Protein AF-A0A7V9L389-F1 (afdb_monomer)

Radius of gyration: 15.76 Å; Cα contacts (8 Å, |Δi|>4): 422; chains: 1; bounding box: 41×27×41 Å

Structure (mmCIF, N/CA/C/O backbone):
data_AF-A0A7V9L389-F1
#
_entry.id   AF-A0A7V9L389-F1
#
loop_
_atom_site.group_PDB
_atom_site.id
_atom_site.type_symbol
_atom_site.label_atom_id
_atom_site.label_alt_id
_atom_site.label_comp_id
_atom_site.label_asym_id
_atom_site.label_entity_id
_atom_site.label_seq_id
_atom_site.pdbx_PDB_ins_code
_atom_site.Cartn_x
_atom_site.Cartn_y
_atom_site.Cartn_z
_atom_site.occupancy
_atom_site.B_iso_or_equiv
_atom_site.auth_seq_id
_atom_site.auth_comp_id
_atom_site.auth_asym_id
_atom_site.auth_atom_id
_atom_site.pdbx_PDB_model_num
ATOM 1 N N . CYS A 1 1 ? 15.622 0.991 -12.195 1.00 52.09 1 CYS A N 1
ATOM 2 C CA . CYS A 1 1 ? 16.779 1.581 -11.486 1.00 52.09 1 CYS A CA 1
ATOM 3 C C . CYS A 1 1 ? 17.950 0.622 -11.416 1.00 52.09 1 CYS A C 1
ATOM 5 O O . CYS A 1 1 ? 17.758 -0.587 -11.339 1.00 52.09 1 CYS A O 1
ATOM 7 N N . ASN A 1 2 ? 19.165 1.164 -11.371 1.00 43.09 2 ASN A N 1
ATOM 8 C CA . ASN A 1 2 ? 20.346 0.405 -11.004 1.00 43.09 2 ASN A CA 1
ATOM 9 C C . ASN A 1 2 ? 20.371 0.419 -9.479 1.00 43.09 2 ASN A C 1
ATOM 11 O O . ASN A 1 2 ? 20.559 1.475 -8.871 1.00 43.09 2 ASN A O 1
ATOM 15 N N . GLY A 1 3 ? 20.163 -0.746 -8.867 1.00 40.19 3 GLY A N 1
ATOM 16 C CA . GLY A 1 3 ? 20.133 -0.891 -7.416 1.00 40.19 3 GLY A CA 1
ATOM 17 C C . GLY A 1 3 ? 21.472 -0.710 -6.717 1.00 40.19 3 GLY A C 1
ATOM 18 O O . GLY A 1 3 ? 21.709 -1.285 -5.674 1.00 40.19 3 GLY A O 1
ATOM 19 N N . LEU A 1 4 ? 22.372 0.074 -7.297 1.00 44.22 4 LEU A N 1
ATOM 20 C CA . LEU A 1 4 ? 23.628 0.497 -6.694 1.00 44.22 4 LEU A CA 1
ATOM 21 C C . LEU A 1 4 ? 23.713 2.016 -6.545 1.00 44.22 4 LEU A C 1
ATOM 23 O O . LEU A 1 4 ? 24.521 2.492 -5.756 1.00 44.22 4 LEU A O 1
ATOM 27 N N . ASN A 1 5 ? 22.937 2.789 -7.311 1.00 48.53 5 ASN A N 1
ATOM 28 C CA . ASN A 1 5 ? 23.109 4.242 -7.374 1.00 48.53 5 ASN A CA 1
ATOM 29 C C . ASN A 1 5 ? 21.809 5.049 -7.280 1.00 48.53 5 ASN A C 1
ATOM 31 O O . ASN A 1 5 ? 21.874 6.266 -7.416 1.00 48.53 5 ASN A O 1
ATOM 35 N N . ASN A 1 6 ? 20.659 4.402 -7.053 1.00 49.44 6 ASN A N 1
ATOM 36 C CA . ASN A 1 6 ? 19.345 5.053 -6.951 1.00 49.44 6 ASN A CA 1
ATOM 37 C C . ASN A 1 6 ? 19.007 5.963 -8.149 1.00 49.44 6 ASN A C 1
ATOM 39 O O . ASN A 1 6 ? 18.180 6.862 -8.042 1.00 49.44 6 ASN A O 1
ATOM 43 N N . ILE A 1 7 ? 19.633 5.7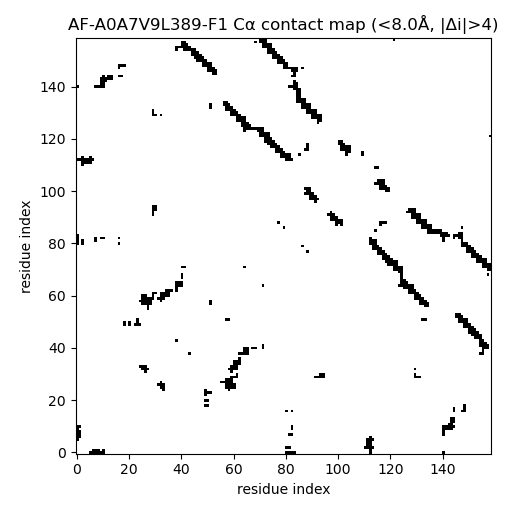29 -9.309 1.00 58.59 7 ILE A N 1
ATOM 44 C CA . ILE A 1 7 ? 19.287 6.405 -10.557 1.00 58.59 7 ILE A CA 1
ATOM 45 C C . ILE A 1 7 ? 18.216 5.569 -11.252 1.00 58.59 7 ILE A C 1
ATOM 47 O O . ILE A 1 7 ? 18.384 4.352 -11.419 1.00 58.59 7 ILE A O 1
ATOM 51 N N . CYS A 1 8 ? 17.158 6.241 -11.715 1.00 58.59 8 CYS A N 1
ATOM 52 C CA . CYS A 1 8 ? 16.187 5.702 -12.663 1.00 58.59 8 CYS A CA 1
ATOM 53 C C . CYS A 1 8 ? 16.886 5.313 -13.967 1.00 58.59 8 CYS A C 1
ATOM 55 O O . CYS A 1 8 ? 17.001 6.075 -14.922 1.00 58.59 8 CYS A O 1
ATOM 57 N N . THR A 1 9 ? 17.450 4.108 -13.968 1.00 58.41 9 THR A N 1
ATOM 58 C CA . THR A 1 9 ? 17.950 3.444 -15.163 1.00 58.41 9 THR A CA 1
ATOM 59 C C . THR A 1 9 ? 16.875 2.508 -15.672 1.00 58.41 9 THR A C 1
ATOM 61 O O . THR A 1 9 ? 16.417 1.631 -14.929 1.00 58.41 9 THR A O 1
ATOM 64 N N . VAL A 1 10 ? 16.552 2.683 -16.948 1.00 61.97 10 VAL A N 1
ATOM 65 C CA . VAL A 1 10 ? 15.721 1.795 -17.753 1.00 61.97 10 VAL A CA 1
ATOM 66 C C . VAL A 1 10 ? 16.267 0.368 -17.634 1.00 61.97 10 VAL A C 1
ATOM 68 O O . VAL A 1 10 ? 17.386 0.116 -18.099 1.00 61.97 10 VAL A O 1
ATOM 71 N N . PRO A 1 11 ? 15.565 -0.560 -16.958 1.00 61.88 11 PRO A N 1
ATOM 72 C CA . PRO A 1 11 ? 16.014 -1.941 -16.907 1.00 61.88 11 PRO A CA 1
ATOM 73 C C . PRO A 1 11 ? 15.965 -2.539 -18.316 1.00 61.88 11 PRO A C 1
ATOM 75 O O . PRO A 1 11 ? 14.958 -2.441 -19.012 1.00 61.88 11 PRO A O 1
ATOM 78 N N . THR A 1 12 ? 17.070 -3.152 -18.745 1.00 64.00 12 THR A N 1
ATOM 79 C CA . THR A 1 12 ? 17.183 -3.833 -20.049 1.00 64.00 12 THR A CA 1
ATOM 80 C C . THR A 1 12 ? 16.783 -5.309 -19.985 1.00 64.00 12 THR A C 1
ATOM 82 O O . THR A 1 12 ? 16.815 -5.996 -21.003 1.00 64.00 12 THR A O 1
ATOM 85 N N . GLN A 1 13 ? 16.457 -5.813 -18.789 1.00 63.75 13 GLN A N 1
ATOM 86 C CA . GLN A 1 13 ? 15.961 -7.164 -18.526 1.00 63.75 13 GLN A CA 1
ATOM 87 C C . GLN A 1 13 ? 14.953 -7.114 -17.370 1.00 63.75 13 GLN A C 1
ATOM 89 O O 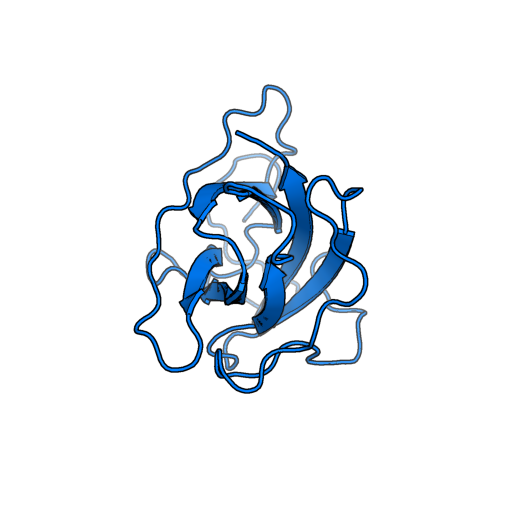. GLN A 1 13 ? 15.177 -6.385 -16.404 1.00 63.75 13 GLN A O 1
ATOM 94 N N . ALA A 1 14 ? 13.889 -7.919 -17.452 1.00 61.31 14 ALA A N 1
ATOM 95 C CA . ALA A 1 14 ? 12.854 -8.005 -16.417 1.00 61.31 14 ALA A CA 1
ATOM 96 C C . ALA A 1 14 ? 13.34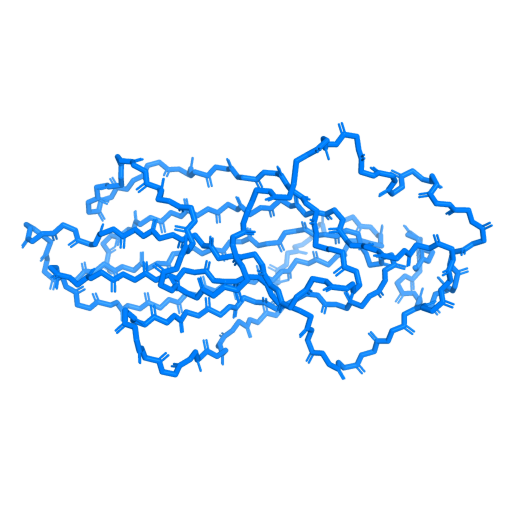3 -8.699 -15.126 1.00 61.31 14 ALA A C 1
ATOM 98 O O . ALA A 1 14 ? 12.937 -8.348 -14.022 1.00 61.31 14 ALA A O 1
ATOM 99 N N . ARG A 1 15 ? 14.316 -9.612 -15.221 1.00 63.22 15 ARG A N 1
ATOM 100 C CA . ARG A 1 15 ? 14.952 -10.241 -14.050 1.00 63.22 15 ARG A CA 1
ATOM 101 C C . ARG A 1 15 ? 15.943 -9.296 -13.364 1.00 63.22 15 ARG A C 1
ATOM 103 O O . ARG A 1 15 ? 16.721 -8.650 -14.064 1.00 63.22 15 ARG A O 1
ATOM 110 N N . PRO A 1 16 ? 16.012 -9.271 -12.016 1.00 62.66 16 PRO A N 1
ATOM 111 C CA . PRO A 1 16 ? 15.335 -10.136 -11.032 1.00 62.66 16 PRO A CA 1
ATOM 112 C C . PRO A 1 16 ? 13.969 -9.611 -10.547 1.00 62.66 16 PRO A C 1
ATOM 114 O O . PRO A 1 16 ? 13.489 -10.029 -9.496 1.00 62.66 16 PRO A O 1
ATOM 117 N N . PHE A 1 17 ? 13.366 -8.670 -11.268 1.00 67.12 17 PHE A N 1
ATOM 118 C CA . PHE A 1 17 ? 12.128 -7.999 -10.877 1.00 67.12 17 PHE A CA 1
ATOM 119 C C . PHE A 1 17 ? 10.869 -8.756 -11.316 1.00 67.12 17 PHE A C 1
ATOM 121 O O . PHE A 1 17 ? 9.777 -8.294 -11.008 1.00 67.12 17 PHE A O 1
ATOM 128 N N . ASP A 1 18 ? 11.010 -9.894 -12.008 1.00 73.19 18 ASP A N 1
ATOM 129 C CA . ASP A 1 18 ? 9.912 -10.762 -12.452 1.00 73.19 18 ASP A CA 1
ATOM 130 C C . ASP A 1 18 ? 8.887 -11.022 -11.331 1.00 73.19 18 ASP A C 1
ATOM 132 O O . ASP A 1 18 ? 9.224 -11.293 -10.171 1.00 73.19 18 ASP A O 1
ATOM 136 N N . CYS A 1 19 ? 7.611 -10.967 -11.706 1.00 75.44 19 CYS A N 1
ATOM 137 C CA . CYS A 1 19 ? 6.510 -11.386 -10.854 1.00 75.44 19 CYS A CA 1
ATOM 138 C C . CYS A 1 19 ? 6.328 -12.895 -10.946 1.00 75.44 19 CYS A C 1
ATOM 140 O O . CYS A 1 19 ? 5.646 -13.402 -11.830 1.00 75.44 19 CYS A O 1
ATOM 142 N N . ASP A 1 20 ? 6.917 -13.611 -9.992 1.00 71.38 20 ASP A N 1
ATOM 143 C CA . ASP A 1 20 ? 6.679 -15.049 -9.811 1.00 71.38 20 ASP A CA 1
ATOM 144 C C . ASP A 1 20 ? 5.328 -15.343 -9.123 1.00 71.38 20 ASP A C 1
ATOM 146 O O . ASP A 1 20 ? 5.000 -16.499 -8.851 1.00 71.38 20 ASP A O 1
ATOM 150 N N . ILE A 1 21 ? 4.548 -14.301 -8.810 1.00 65.88 21 ILE A N 1
ATOM 151 C CA . ILE A 1 21 ? 3.227 -14.395 -8.188 1.00 65.88 21 ILE A CA 1
ATOM 152 C C . ILE A 1 21 ? 2.192 -14.368 -9.323 1.00 65.88 21 ILE A C 1
ATOM 154 O O . ILE A 1 21 ? 2.060 -13.342 -9.986 1.00 65.88 21 ILE A O 1
ATOM 158 N N . PRO A 1 22 ? 1.499 -15.488 -9.602 1.00 53.50 22 PRO A N 1
ATOM 159 C CA . PRO A 1 22 ? 0.661 -15.636 -10.794 1.00 53.50 22 PRO A CA 1
ATOM 160 C C . PRO A 1 22 ? -0.682 -14.896 -10.722 1.00 53.50 22 PRO A C 1
ATOM 162 O O . PRO A 1 22 ? -1.481 -15.042 -11.644 1.00 53.50 22 PRO A O 1
ATOM 165 N N . ASP A 1 23 ? -0.954 -14.158 -9.645 1.00 55.94 23 ASP A N 1
ATOM 166 C CA . ASP A 1 23 ? -2.281 -13.630 -9.343 1.00 55.94 23 ASP A CA 1
ATOM 167 C C . ASP A 1 23 ? -2.242 -12.107 -9.177 1.00 55.94 23 ASP A C 1
ATOM 169 O O . ASP A 1 23 ? -1.421 -11.582 -8.421 1.00 55.94 23 ASP A O 1
ATOM 173 N N . ARG 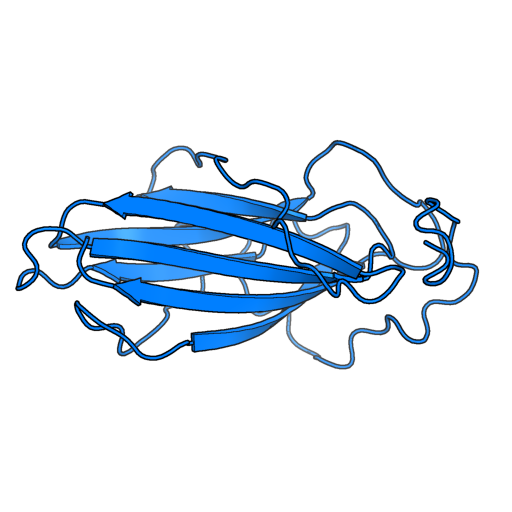A 1 24 ? -3.138 -11.410 -9.887 1.00 63.59 24 ARG A N 1
ATOM 174 C CA . ARG A 1 24 ? -3.459 -9.993 -9.657 1.00 63.59 24 ARG A CA 1
ATOM 175 C C . ARG A 1 24 ? -4.375 -9.947 -8.441 1.00 63.59 24 ARG A C 1
ATOM 177 O O . ARG A 1 24 ? -5.592 -9.874 -8.563 1.00 63.59 24 ARG A O 1
ATOM 184 N N . THR A 1 25 ? -3.801 -10.190 -7.268 1.00 60.31 25 THR A N 1
ATOM 185 C CA . THR A 1 25 ? -4.569 -10.189 -6.021 1.00 60.31 25 THR A CA 1
ATOM 186 C C . THR A 1 25 ? -4.513 -8.809 -5.386 1.00 60.31 25 THR A C 1
ATOM 188 O O . THR A 1 25 ? -3.623 -8.514 -4.590 1.00 60.31 25 THR A O 1
ATOM 191 N N . GLY A 1 26 ? -5.513 -8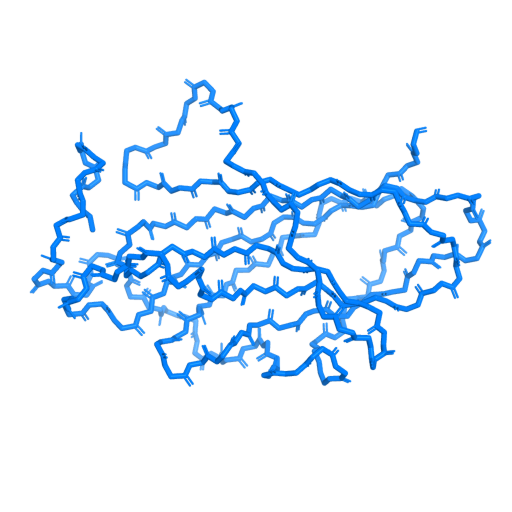.020 -5.759 1.00 60.81 26 GLY A N 1
ATOM 192 C CA . GLY A 1 26 ? -5.764 -6.625 -5.429 1.00 60.81 26 GLY A CA 1
ATOM 193 C C . GLY A 1 26 ? -6.738 -6.136 -6.499 1.00 60.81 26 GLY A C 1
ATOM 194 O O . GLY A 1 26 ? -6.470 -6.283 -7.683 1.00 60.81 26 GLY A O 1
ATOM 195 N N . ASP A 1 27 ? -7.938 -5.721 -6.111 1.00 70.81 27 ASP A N 1
ATOM 196 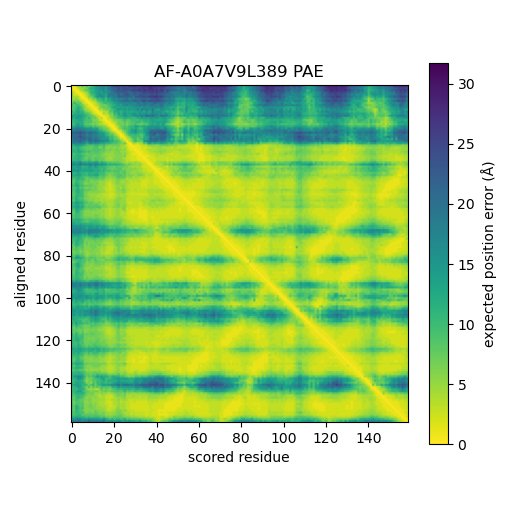C CA . ASP A 1 27 ? -8.939 -5.291 -7.092 1.00 70.81 27 ASP A CA 1
ATOM 197 C C . ASP A 1 27 ? -8.665 -3.836 -7.486 1.00 70.81 27 ASP A C 1
ATOM 199 O O . ASP A 1 27 ? -8.178 -3.075 -6.655 1.00 70.81 27 ASP A O 1
ATOM 203 N N . ASP A 1 28 ? -9.074 -3.431 -8.690 1.00 78.06 28 ASP A N 1
ATOM 204 C CA . ASP A 1 28 ? -8.835 -2.093 -9.263 1.00 78.06 28 ASP A CA 1
ATOM 205 C C . ASP A 1 28 ? -9.537 -0.937 -8.508 1.00 78.06 28 ASP A C 1
ATOM 207 O O . ASP A 1 28 ? -9.292 0.246 -8.770 1.00 78.06 28 ASP A O 1
ATOM 211 N N . GLU A 1 29 ? -10.459 -1.257 -7.591 1.00 85.50 29 GLU A N 1
ATOM 212 C CA . GLU A 1 29 ? -11.297 -0.288 -6.885 1.00 85.50 29 GLU A CA 1
ATOM 213 C C . GLU A 1 29 ? -11.320 -0.521 -5.361 1.00 85.50 29 GLU A C 1
ATOM 215 O O . GLU A 1 29 ? -11.445 -1.664 -4.907 1.00 85.50 29 GLU A O 1
ATOM 220 N N . PRO A 1 30 ? -11.354 0.552 -4.537 1.00 88.06 30 PRO A N 1
ATOM 221 C CA . PRO A 1 30 ? -11.420 0.440 -3.075 1.00 88.06 30 PRO A CA 1
ATOM 222 C C . PRO A 1 30 ? -12.560 -0.451 -2.556 1.00 88.06 30 PRO A C 1
ATOM 224 O O . PRO A 1 30 ? -12.401 -1.154 -1.561 1.00 88.06 30 PRO A O 1
ATOM 227 N N . ALA A 1 31 ? -13.722 -0.413 -3.216 1.00 86.88 31 ALA A N 1
ATOM 228 C CA . ALA A 1 31 ? -14.918 -1.159 -2.814 1.00 86.88 31 ALA A CA 1
ATOM 229 C C . ALA A 1 31 ? -14.871 -2.651 -3.189 1.00 86.88 31 ALA A C 1
ATOM 231 O O . ALA A 1 31 ? -15.652 -3.433 -2.650 1.00 86.88 31 ALA A O 1
ATOM 232 N N . ALA A 1 32 ? -13.971 -3.038 -4.090 1.00 87.06 32 ALA A N 1
ATOM 233 C CA . ALA A 1 32 ? -13.791 -4.417 -4.521 1.00 87.06 32 ALA A CA 1
ATOM 234 C C . ALA A 1 32 ? -12.556 -5.070 -3.864 1.00 87.06 32 ALA A C 1
ATOM 236 O O . ALA A 1 32 ? -12.459 -6.288 -3.817 1.00 87.06 32 ALA A O 1
ATOM 237 N N . GLY A 1 33 ? -11.656 -4.264 -3.283 1.00 87.12 33 GLY A N 1
ATOM 238 C CA . GLY A 1 33 ? -10.387 -4.708 -2.706 1.00 87.12 33 GLY A CA 1
ATOM 239 C C . GLY A 1 33 ? -10.448 -5.970 -1.836 1.00 87.12 33 GLY A C 1
ATOM 240 O O . GLY A 1 33 ? -11.397 -6.214 -1.092 1.00 87.12 33 GLY A O 1
ATOM 241 N N . LEU A 1 34 ? -9.371 -6.755 -1.866 1.00 89.31 34 LEU A N 1
ATOM 242 C CA . LEU A 1 34 ? -9.274 -8.011 -1.131 1.00 89.31 34 LEU A CA 1
ATOM 243 C C . LEU A 1 34 ? -9.430 -7.787 0.382 1.00 89.31 34 LEU A C 1
ATOM 245 O O . LEU A 1 34 ? -8.630 -7.086 1.004 1.00 89.31 34 LEU A O 1
ATOM 249 N N . GLN A 1 35 ? -10.402 -8.460 1.001 1.00 90.81 35 GLN A N 1
ATOM 250 C CA . GLN A 1 35 ? -10.625 -8.379 2.445 1.00 90.81 35 GLN A CA 1
ATOM 251 C C . GLN A 1 35 ? -9.467 -8.986 3.252 1.00 90.81 35 GLN A C 1
ATOM 253 O O . GLN A 1 35 ? -9.212 -10.196 3.242 1.00 90.81 35 GLN A O 1
ATOM 258 N N . LEU A 1 36 ? -8.834 -8.149 4.069 1.00 90.06 36 LEU A N 1
ATOM 259 C CA . LEU A 1 36 ? -7.931 -8.547 5.135 1.00 90.06 36 LEU A CA 1
ATOM 260 C C . LEU A 1 36 ? -8.749 -8.950 6.362 1.00 90.06 36 LEU A C 1
ATOM 262 O O . LEU A 1 36 ? -9.520 -8.177 6.931 1.00 90.06 36 LEU A O 1
ATOM 266 N N . VAL A 1 37 ? -8.575 -10.200 6.779 1.00 85.00 37 VAL A N 1
ATOM 267 C CA . VAL A 1 37 ? -9.255 -10.769 7.947 1.00 85.00 37 VAL A CA 1
ATOM 268 C C . VAL A 1 37 ? -8.349 -10.759 9.179 1.00 85.00 37 VAL A C 1
ATOM 270 O O . VAL A 1 37 ? -7.129 -10.894 9.068 1.00 85.00 37 VAL A O 1
ATOM 273 N N . ASN A 1 38 ? -8.966 -10.707 10.364 1.00 79.12 38 ASN A N 1
ATOM 274 C CA . ASN A 1 38 ? -8.319 -10.823 11.680 1.00 79.12 38 ASN A CA 1
ATOM 275 C C . ASN A 1 38 ? -7.408 -9.650 12.090 1.00 79.12 38 ASN A C 1
ATOM 277 O O . ASN A 1 38 ? -6.404 -9.871 12.770 1.00 79.12 38 ASN A O 1
ATOM 281 N N . LEU A 1 39 ? -7.750 -8.412 11.729 1.00 85.00 39 LEU A N 1
ATOM 282 C CA . LEU A 1 39 ? -7.128 -7.242 12.352 1.00 85.00 39 LEU A CA 1
ATOM 283 C C . LEU A 1 39 ? -7.869 -6.887 13.654 1.00 85.00 39 LEU A C 1
ATOM 285 O O . LEU A 1 39 ? -9.095 -6.822 13.695 1.00 85.00 39 LEU A O 1
ATOM 289 N N . SER A 1 40 ? -7.120 -6.709 14.740 1.00 88.56 40 SER A N 1
ATOM 290 C CA . SER A 1 40 ? -7.608 -6.277 16.057 1.00 88.56 40 SER A CA 1
ATOM 291 C C . SER A 1 40 ? -7.161 -4.841 16.350 1.00 88.56 40 SER A C 1
ATOM 293 O O . SER A 1 40 ? -6.314 -4.317 15.637 1.00 88.56 40 SER A O 1
ATOM 295 N N . CYS A 1 41 ? -7.667 -4.214 17.426 1.00 88.56 41 CYS A N 1
ATOM 296 C CA . CYS A 1 41 ? -7.238 -2.861 17.844 1.00 88.56 41 CYS A CA 1
ATOM 297 C C . CYS A 1 41 ? -5.716 -2.695 17.916 1.00 88.56 41 CYS A C 1
ATOM 299 O O . CYS A 1 41 ? -5.187 -1.624 17.649 1.00 88.56 41 CYS A O 1
ATOM 301 N N . VAL A 1 42 ? -5.036 -3.773 18.305 1.00 90.62 42 VAL A N 1
ATOM 302 C CA . VAL A 1 42 ? -3.601 -3.956 18.127 1.00 90.62 42 VAL A CA 1
ATOM 303 C C . VAL A 1 42 ? -3.433 -5.269 17.385 1.00 90.62 42 VAL A C 1
ATOM 305 O O . VAL A 1 42 ? -3.810 -6.313 17.923 1.00 90.62 42 VAL A O 1
ATOM 308 N N . SER A 1 43 ? -2.938 -5.239 16.154 1.00 89.56 43 SER A N 1
ATOM 309 C CA . SER A 1 43 ? -2.697 -6.431 15.344 1.00 89.56 43 SER A CA 1
ATOM 310 C C . SER A 1 43 ? -1.207 -6.767 15.298 1.00 89.56 43 SER A C 1
ATOM 312 O O . SER A 1 43 ? -0.346 -5.926 15.561 1.00 89.56 43 SER A O 1
ATOM 314 N N . GLY A 1 44 ? -0.888 -8.012 14.941 1.00 89.44 44 GLY A N 1
ATOM 315 C CA . GLY A 1 44 ? 0.434 -8.307 14.391 1.00 89.44 44 GLY A CA 1
ATOM 316 C C . GLY A 1 44 ? 0.593 -7.675 13.006 1.00 89.44 44 GLY A C 1
ATOM 317 O O . GLY A 1 44 ? -0.395 -7.246 12.401 1.00 89.44 44 GLY A O 1
ATOM 318 N N . ILE A 1 45 ? 1.826 -7.655 12.500 1.00 91.19 45 ILE A N 1
ATOM 319 C CA . ILE A 1 45 ? 2.106 -7.227 11.127 1.00 91.19 45 ILE A CA 1
ATOM 320 C C . ILE A 1 45 ? 1.488 -8.239 10.163 1.00 91.19 45 ILE A C 1
ATOM 322 O O . ILE A 1 45 ? 1.775 -9.439 10.222 1.00 91.19 45 ILE A O 1
ATOM 326 N N . ARG A 1 46 ? 0.642 -7.744 9.263 1.00 92.00 46 ARG A N 1
ATOM 327 C CA . ARG A 1 46 ? 0.142 -8.482 8.113 1.00 92.00 46 ARG A CA 1
ATOM 328 C C . ARG A 1 46 ? 1.011 -8.147 6.909 1.00 92.00 46 ARG A C 1
ATOM 330 O O . ARG A 1 46 ? 0.976 -7.025 6.422 1.00 92.00 46 ARG A O 1
ATOM 337 N N . GLU A 1 47 ? 1.764 -9.132 6.440 1.00 92.19 47 GLU A N 1
ATOM 338 C CA . GLU A 1 47 ? 2.592 -9.007 5.240 1.00 92.19 47 GLU A CA 1
ATOM 339 C C . GLU A 1 47 ? 1.817 -9.490 4.005 1.00 92.19 47 GLU A C 1
ATOM 341 O O . GLU A 1 47 ? 1.224 -10.574 4.011 1.00 92.19 47 GLU A O 1
ATOM 346 N N . LEU A 1 48 ? 1.837 -8.688 2.945 1.00 90.06 48 LEU A N 1
ATOM 347 C CA . LEU A 1 48 ? 1.293 -8.991 1.626 1.00 90.06 48 LEU A CA 1
ATOM 348 C C . LEU A 1 48 ? 2.407 -8.804 0.599 1.00 90.06 48 LEU A C 1
ATOM 350 O O . LEU A 1 48 ? 3.110 -7.797 0.616 1.00 90.06 48 LEU A O 1
ATOM 354 N N . ARG A 1 49 ? 2.578 -9.776 -0.295 1.00 90.06 49 ARG A N 1
ATOM 355 C CA . ARG A 1 49 ? 3.560 -9.724 -1.384 1.00 90.06 49 ARG A CA 1
ATOM 356 C C . ARG A 1 49 ? 2.809 -9.901 -2.684 1.00 90.06 49 ARG A C 1
ATOM 358 O O . ARG A 1 49 ? 2.126 -10.908 -2.829 1.00 90.06 49 ARG A O 1
ATOM 365 N N . GLN A 1 50 ? 2.925 -8.932 -3.575 1.00 89.62 50 GLN A N 1
ATOM 366 C CA . GLN A 1 50 ? 2.135 -8.850 -4.801 1.00 89.62 50 GLN A CA 1
ATOM 367 C C . GLN A 1 50 ? 2.911 -8.062 -5.860 1.00 89.62 50 GLN A C 1
ATOM 369 O O . GLN A 1 50 ? 4.089 -7.725 -5.671 1.00 89.62 50 GLN A O 1
ATOM 374 N N . CYS A 1 51 ? 2.247 -7.796 -6.978 1.00 87.75 51 CYS A N 1
ATOM 375 C CA . CYS A 1 51 ? 2.788 -7.071 -8.105 1.00 87.75 51 CYS A CA 1
ATOM 376 C C . CYS A 1 51 ? 1.772 -6.091 -8.662 1.00 87.75 51 CYS A C 1
ATOM 378 O O . CYS A 1 51 ? 0.712 -6.516 -9.101 1.00 87.75 51 CYS A O 1
ATOM 380 N N . LEU A 1 52 ? 2.168 -4.824 -8.739 1.00 88.19 52 LEU A N 1
ATOM 381 C CA . LEU A 1 52 ? 1.381 -3.788 -9.386 1.00 88.19 52 LEU A CA 1
ATOM 382 C C . LEU A 1 52 ? 1.866 -3.619 -10.828 1.00 88.19 52 LEU A C 1
ATOM 384 O O . LEU A 1 52 ? 2.991 -3.156 -11.054 1.00 88.19 52 LEU A O 1
ATOM 388 N N . PHE A 1 53 ? 1.048 -4.034 -11.793 1.00 86.19 53 PHE A N 1
ATOM 389 C CA . PHE A 1 53 ? 1.364 -3.959 -13.223 1.00 86.19 53 PHE A CA 1
ATOM 390 C C . PHE A 1 53 ? 1.096 -2.560 -13.798 1.00 86.19 53 PHE A C 1
ATOM 392 O O . PHE A 1 53 ? 0.340 -1.780 -13.238 1.00 86.19 53 PHE A O 1
ATOM 399 N N . GLU A 1 54 ? 1.730 -2.210 -14.916 1.00 85.06 54 GLU A N 1
ATOM 40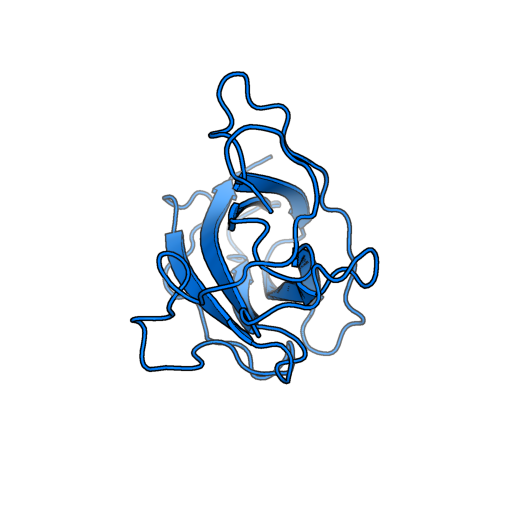0 C CA . GLU A 1 54 ? 1.560 -0.917 -15.601 1.00 85.06 54 GLU A CA 1
ATOM 401 C C . GLU A 1 54 ? 0.107 -0.658 -16.021 1.00 85.06 54 GLU A C 1
ATOM 403 O O . GLU A 1 54 ? -0.360 0.477 -15.971 1.00 85.06 54 GLU A O 1
ATOM 408 N N . ASP A 1 55 ? -0.605 -1.706 -16.438 1.00 86.12 55 ASP A N 1
ATOM 409 C CA . ASP A 1 55 ? -2.015 -1.640 -16.825 1.00 86.12 55 ASP A CA 1
ATOM 410 C C . ASP A 1 55 ? -2.978 -1.733 -15.634 1.00 86.12 55 ASP A C 1
ATOM 412 O O . ASP A 1 55 ? -4.191 -1.676 -15.831 1.00 86.12 55 ASP A O 1
ATOM 416 N N . ASP A 1 56 ? -2.440 -1.875 -14.425 1.00 87.19 56 ASP A N 1
ATOM 417 C CA . ASP A 1 56 ? -3.187 -2.003 -13.184 1.00 87.19 56 ASP A CA 1
ATOM 418 C C . ASP A 1 56 ? -3.291 -0.630 -12.490 1.00 87.19 56 ASP A C 1
ATOM 420 O O . ASP A 1 56 ? -2.263 -0.023 -12.157 1.00 87.19 56 ASP A O 1
ATOM 424 N N . PRO A 1 57 ? -4.508 -0.087 -12.304 1.00 86.38 57 PRO A N 1
ATOM 425 C CA . PRO A 1 57 ? -4.700 1.213 -11.670 1.00 86.38 57 PRO A CA 1
ATOM 426 C C . PRO A 1 57 ? -4.382 1.202 -10.168 1.00 86.38 57 PRO A C 1
ATOM 428 O O . PRO A 1 57 ? -4.165 2.278 -9.599 1.00 86.38 57 PRO A O 1
ATOM 431 N N . GLY A 1 58 ? -4.349 0.035 -9.522 1.00 90.12 58 GLY A N 1
ATOM 432 C CA . GLY A 1 58 ? -3.990 -0.089 -8.121 1.00 90.12 58 GLY A CA 1
ATOM 433 C C . GLY A 1 58 ? -4.477 -1.375 -7.471 1.00 90.12 58 GLY A C 1
ATOM 434 O O . GLY A 1 58 ? -5.587 -1.822 -7.722 1.00 90.12 58 GLY A O 1
ATOM 435 N N . ASP A 1 59 ? -3.698 -1.864 -6.511 1.00 92.12 59 ASP A N 1
ATOM 436 C CA . ASP A 1 59 ? -4.085 -2.988 -5.663 1.00 92.12 59 ASP A CA 1
ATOM 437 C C . ASP A 1 59 ? -4.748 -2.482 -4.380 1.00 92.12 59 ASP A C 1
ATOM 439 O O . ASP A 1 59 ? -4.096 -1.834 -3.550 1.00 92.12 59 ASP A O 1
ATOM 443 N N . TRP A 1 60 ? -6.027 -2.803 -4.180 1.00 91.69 60 TRP A N 1
ATOM 444 C CA . TRP A 1 60 ? -6.775 -2.409 -2.984 1.00 91.69 60 TRP A CA 1
ATOM 445 C C . TRP A 1 60 ? -7.002 -3.567 -2.006 1.00 91.69 60 TRP A C 1
ATOM 447 O O . TRP A 1 60 ? -7.357 -4.683 -2.391 1.00 91.69 60 TRP A O 1
ATOM 457 N N . PHE A 1 61 ? -6.859 -3.273 -0.710 1.00 92.00 61 PHE A N 1
ATOM 458 C CA . PHE A 1 61 ? -7.069 -4.214 0.392 1.00 92.00 61 PHE A CA 1
ATOM 459 C C . PHE A 1 61 ? -8.016 -3.636 1.440 1.00 92.00 61 PHE A C 1
ATOM 461 O O . PHE A 1 61 ? -7.745 -2.586 2.023 1.00 92.00 61 PHE A O 1
ATOM 468 N N . GLN A 1 62 ? -9.105 -4.343 1.715 1.00 92.38 62 GLN A N 1
ATOM 469 C CA . GLN A 1 62 ? -10.143 -3.919 2.650 1.00 92.38 62 GLN A CA 1
ATOM 470 C C . GLN A 1 62 ? -9.869 -4.391 4.074 1.00 92.38 62 GLN A C 1
ATOM 472 O O . GLN A 1 62 ? -9.320 -5.470 4.285 1.00 92.38 62 GLN A O 1
ATOM 477 N N . PHE A 1 63 ? -10.268 -3.611 5.072 1.00 92.06 63 PHE A N 1
ATOM 478 C CA . PHE A 1 63 ? -10.227 -4.017 6.470 1.00 92.06 63 PHE A CA 1
ATOM 479 C C . PHE A 1 63 ? -11.220 -3.236 7.330 1.00 92.06 63 PHE A C 1
ATOM 481 O O . PHE A 1 63 ? -11.536 -2.074 7.077 1.00 92.06 63 PHE A O 1
ATOM 488 N N . ASP A 1 64 ? -11.659 -3.880 8.406 1.00 91.56 64 ASP A N 1
ATOM 489 C CA . ASP A 1 64 ? -12.528 -3.276 9.409 1.00 91.56 64 ASP A CA 1
ATOM 490 C C . ASP A 1 64 ? -11.713 -2.799 10.607 1.00 91.56 64 ASP A C 1
ATOM 492 O O . ASP A 1 64 ? -10.877 -3.536 11.142 1.00 91.56 64 ASP A O 1
ATOM 496 N N . VAL A 1 65 ? -11.992 -1.582 11.075 1.00 90.19 65 VAL A N 1
ATOM 497 C CA . VAL A 1 65 ? -11.488 -1.115 12.368 1.00 90.19 65 VAL A CA 1
ATOM 498 C C . VAL A 1 65 ? -12.461 -1.572 13.457 1.00 90.19 65 VAL A C 1
ATOM 500 O O . VAL A 1 65 ? -13.614 -1.139 13.446 1.00 90.19 65 VAL A O 1
ATOM 503 N N . PRO A 1 66 ? -12.045 -2.409 14.426 1.00 88.56 66 PRO A N 1
ATOM 504 C CA . PRO A 1 66 ? -12.977 -2.965 15.404 1.00 88.56 66 PRO A CA 1
ATOM 505 C C . PRO A 1 66 ? -13.669 -1.897 16.269 1.00 88.56 66 PRO A C 1
ATOM 507 O O . PRO A 1 66 ? -13.030 -0.965 16.757 1.00 88.56 66 PRO A O 1
ATOM 510 N N . ASP A 1 67 ? -14.969 -2.065 16.533 1.00 88.62 67 ASP A N 1
ATOM 511 C CA . ASP A 1 67 ? -15.778 -1.136 17.348 1.00 88.62 67 ASP A CA 1
ATOM 512 C C . ASP A 1 67 ? -15.277 -0.979 18.792 1.00 88.62 67 ASP A C 1
ATOM 514 O O . ASP A 1 67 ? -15.541 0.021 19.459 1.00 88.62 67 ASP A O 1
ATOM 518 N N . ASN A 1 68 ? -14.554 -1.975 19.306 1.00 86.88 68 ASN A N 1
ATOM 519 C CA . ASN A 1 68 ? -14.061 -1.988 20.681 1.00 86.88 68 ASN A CA 1
ATOM 520 C C . ASN A 1 68 ? -12.780 -1.160 20.892 1.00 86.88 68 ASN A C 1
ATOM 522 O O . ASN A 1 68 ? -12.256 -1.143 22.007 1.00 86.88 68 ASN A O 1
ATOM 526 N N . CYS A 1 69 ? -12.274 -0.489 19.855 1.00 84.50 69 CYS A N 1
ATOM 527 C CA . CYS A 1 69 ? -11.168 0.465 19.944 1.00 84.50 69 CYS A CA 1
ATOM 528 C C . CYS A 1 69 ? -11.725 1.889 20.108 1.00 84.50 69 CYS A C 1
ATOM 530 O O . CYS A 1 69 ? -12.808 2.171 19.618 1.00 84.50 69 CYS A O 1
ATOM 532 N N . SER A 1 70 ? -11.020 2.816 20.763 1.00 81.44 70 SER A N 1
ATOM 533 C CA . SER A 1 70 ? -11.428 4.238 20.785 1.00 81.44 70 SER A CA 1
ATOM 534 C C . SER A 1 70 ? -11.033 4.974 19.500 1.00 81.44 70 SER A C 1
ATOM 536 O O . SER A 1 70 ? -11.773 5.815 19.001 1.00 81.44 70 SER A O 1
ATOM 538 N N . ALA A 1 71 ? -9.855 4.642 18.985 1.00 83.56 71 ALA A N 1
ATOM 539 C CA . ALA A 1 71 ? -9.313 4.991 17.683 1.00 83.56 71 ALA A CA 1
ATOM 540 C C . ALA A 1 71 ? -8.206 3.975 17.376 1.00 83.56 71 ALA A C 1
ATOM 542 O O . ALA A 1 71 ? -7.680 3.338 18.296 1.00 83.56 71 ALA A O 1
ATOM 543 N N . VAL A 1 72 ? -7.852 3.831 16.105 1.00 89.44 72 VAL A N 1
ATOM 544 C CA . VAL A 1 72 ? -6.746 2.971 15.680 1.00 89.44 72 VAL A CA 1
ATOM 545 C C . VAL A 1 72 ? -5.801 3.782 14.820 1.00 89.44 72 VAL A C 1
ATOM 547 O O . VAL A 1 72 ? -6.227 4.573 13.984 1.00 89.44 72 VAL A O 1
ATOM 550 N N . GLN A 1 73 ? -4.513 3.599 15.044 1.00 92.12 73 GLN A N 1
ATOM 551 C CA . GLN A 1 73 ? -3.478 4.060 14.152 1.00 92.12 73 GLN A CA 1
ATOM 552 C C . GLN A 1 73 ? -3.181 2.954 13.140 1.00 92.12 73 GLN A C 1
ATOM 554 O O . GLN A 1 73 ? -2.860 1.823 13.498 1.00 92.12 73 GLN A O 1
ATOM 559 N N . ILE A 1 74 ? -3.353 3.285 11.866 1.00 91.94 74 ILE A N 1
ATOM 560 C CA . ILE A 1 74 ? -2.918 2.452 10.754 1.00 91.94 74 ILE A CA 1
ATOM 561 C C . ILE A 1 74 ? -1.440 2.744 10.545 1.00 91.94 74 ILE A C 1
ATOM 563 O O . ILE A 1 74 ? -1.082 3.901 10.338 1.00 91.94 74 ILE A O 1
ATOM 567 N N . GLU A 1 75 ? -0.613 1.709 10.567 1.00 93.19 75 GLU A N 1
ATOM 568 C CA . GLU A 1 75 ? 0.797 1.758 10.202 1.00 93.19 75 GLU A CA 1
ATOM 569 C C . GLU A 1 75 ? 0.998 0.858 8.988 1.00 93.19 75 GLU A C 1
ATOM 571 O O . GLU A 1 75 ? 0.742 -0.346 9.044 1.00 93.19 75 GLU A O 1
ATOM 576 N N . ALA A 1 76 ? 1.435 1.441 7.876 1.00 93.69 76 ALA A N 1
ATOM 577 C CA . ALA A 1 76 ? 1.754 0.694 6.675 1.00 93.69 76 ALA A CA 1
ATOM 578 C C . ALA A 1 76 ? 3.157 1.031 6.178 1.00 93.69 76 ALA A C 1
ATOM 580 O O . ALA A 1 76 ? 3.543 2.196 6.089 1.00 93.69 76 ALA A O 1
ATOM 581 N N . GLN A 1 77 ? 3.908 -0.010 5.839 1.00 94.12 77 GLN A N 1
ATOM 582 C CA . GLN A 1 77 ? 5.211 0.091 5.205 1.00 94.12 77 GLN A CA 1
ATOM 583 C C . GLN A 1 77 ? 5.178 -0.679 3.892 1.00 94.12 77 GLN A C 1
ATOM 585 O O . GLN A 1 77 ? 4.909 -1.878 3.867 1.00 94.12 77 GLN A O 1
ATOM 590 N N . LEU A 1 78 ? 5.475 0.018 2.807 1.00 92.44 78 LEU A N 1
ATOM 591 C CA . LEU A 1 78 ? 5.534 -0.528 1.466 1.00 92.44 78 LEU A CA 1
ATOM 592 C C . LEU A 1 78 ? 6.980 -0.505 0.987 1.00 92.44 78 LEU A C 1
ATOM 594 O O . LEU A 1 78 ? 7.568 0.567 0.889 1.00 92.44 78 LEU A O 1
ATOM 598 N N . THR A 1 79 ? 7.524 -1.659 0.623 1.00 90.25 79 THR A N 1
ATOM 599 C CA . THR A 1 79 ? 8.857 -1.777 0.021 1.00 90.25 79 THR A CA 1
ATOM 600 C C . THR A 1 79 ? 8.739 -2.309 -1.399 1.00 90.25 79 THR A C 1
ATOM 602 O O . THR A 1 79 ? 8.069 -3.317 -1.630 1.00 90.25 79 THR A O 1
ATOM 605 N N . PHE A 1 80 ? 9.416 -1.669 -2.348 1.00 86.56 80 PHE A N 1
ATOM 606 C CA . PHE A 1 80 ? 9.471 -2.109 -3.743 1.00 86.56 80 PHE A CA 1
ATOM 607 C C . PHE A 1 80 ? 10.834 -1.777 -4.365 1.00 86.56 80 PHE A C 1
ATOM 609 O O . PHE A 1 80 ? 11.443 -0.764 -4.016 1.00 86.56 80 PHE A O 1
ATOM 616 N N . PRO A 1 81 ? 11.346 -2.602 -5.295 1.00 78.69 81 PRO A N 1
ATOM 617 C CA . PRO A 1 81 ? 12.451 -2.191 -6.135 1.00 78.69 81 PRO A CA 1
ATOM 618 C C . PRO A 1 81 ? 11.956 -1.086 -7.067 1.00 78.69 81 PRO A C 1
ATOM 620 O O . PRO A 1 81 ? 10.880 -1.199 -7.650 1.00 78.69 81 PRO A O 1
ATOM 623 N N . VAL A 1 82 ? 12.749 -0.040 -7.264 1.00 72.56 82 VAL A N 1
ATOM 624 C CA . VAL A 1 82 ? 12.420 1.031 -8.212 1.00 72.56 82 VAL A CA 1
ATOM 625 C C . VAL A 1 82 ? 12.709 0.531 -9.634 1.00 72.56 82 VAL A C 1
ATOM 627 O O . VAL A 1 82 ? 13.702 0.889 -10.265 1.00 72.56 82 VAL A O 1
ATOM 630 N N . ALA A 1 83 ? 11.915 -0.419 -10.120 1.00 68.69 83 ALA A N 1
ATOM 631 C CA . ALA A 1 83 ? 12.097 -1.046 -11.426 1.00 68.69 83 ALA A CA 1
ATOM 632 C C . ALA A 1 83 ? 11.294 -0.325 -12.517 1.00 68.69 83 ALA A C 1
ATOM 634 O O . ALA A 1 83 ? 11.794 -0.179 -13.633 1.00 68.69 83 ALA A O 1
ATOM 635 N N . PHE A 1 84 ? 10.106 0.166 -12.163 1.00 77.19 84 PHE A N 1
ATOM 636 C CA . PHE A 1 84 ? 9.182 0.872 -13.041 1.00 77.19 84 PHE A CA 1
ATOM 637 C C . PHE A 1 84 ? 8.872 2.265 -12.463 1.00 77.19 84 PHE A C 1
ATOM 639 O O . PHE A 1 84 ? 9.792 3.051 -12.233 1.00 77.19 84 PHE A O 1
ATOM 646 N N . GLU A 1 85 ? 7.602 2.584 -12.250 1.00 82.62 85 GLU A N 1
ATOM 647 C CA . GLU A 1 85 ? 7.111 3.822 -11.658 1.00 82.62 85 GLU A CA 1
ATOM 648 C C . GLU A 1 85 ? 7.040 3.724 -10.126 1.00 82.62 85 GLU A C 1
ATOM 650 O O . GLU A 1 85 ? 6.677 2.669 -9.612 1.00 82.62 85 GLU A O 1
ATOM 655 N N . PRO A 1 86 ? 7.384 4.764 -9.342 1.00 85.19 86 PRO A N 1
ATOM 656 C CA . PRO A 1 86 ? 7.244 4.684 -7.896 1.00 85.19 86 PRO A CA 1
ATOM 657 C C . PRO A 1 86 ? 5.795 4.437 -7.480 1.00 85.19 86 PRO A C 1
ATOM 659 O O . PRO A 1 86 ? 4.876 5.046 -8.025 1.00 85.19 86 PRO A O 1
ATOM 662 N N . VAL A 1 87 ? 5.610 3.599 -6.464 1.00 88.62 87 VAL A N 1
ATOM 663 C CA . VAL A 1 87 ? 4.300 3.291 -5.882 1.00 88.62 87 VAL A CA 1
ATOM 664 C C . VAL A 1 87 ? 4.042 4.209 -4.680 1.00 88.62 87 VAL A C 1
ATOM 666 O O . VAL A 1 87 ? 4.978 4.613 -3.977 1.00 88.62 87 VAL A O 1
ATOM 669 N N . ALA A 1 88 ? 2.779 4.559 -4.462 1.00 91.69 88 ALA A N 1
ATOM 670 C CA . ALA A 1 88 ? 2.291 5.328 -3.325 1.00 91.69 88 ALA A CA 1
ATOM 671 C C . ALA A 1 88 ? 1.224 4.545 -2.549 1.00 91.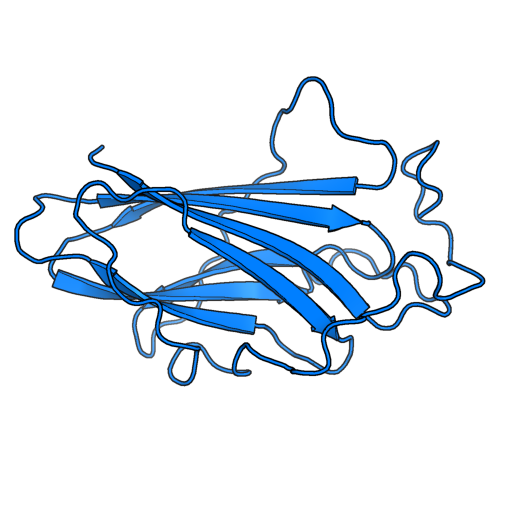69 88 ALA A C 1
ATOM 673 O O . ALA A 1 88 ? 0.507 3.721 -3.122 1.00 91.69 88 ALA A O 1
ATOM 674 N N . ILE A 1 89 ? 1.108 4.827 -1.250 1.00 94.50 89 ILE A N 1
ATOM 675 C CA . ILE A 1 89 ? 0.052 4.274 -0.392 1.00 94.50 89 ILE A CA 1
ATOM 676 C C . ILE A 1 89 ? -1.122 5.257 -0.319 1.00 94.50 89 ILE A C 1
ATOM 678 O O . ILE A 1 89 ? -0.949 6.440 -0.013 1.00 94.50 89 ILE A O 1
ATOM 682 N N . GLN A 1 90 ? -2.331 4.749 -0.537 1.00 93.62 90 GLN A N 1
ATOM 683 C CA . GLN A 1 90 ? -3.581 5.483 -0.378 1.00 93.62 90 GLN A CA 1
ATOM 684 C C . GLN A 1 90 ? -4.477 4.839 0.669 1.00 93.62 90 GLN A C 1
ATOM 686 O O . GLN A 1 90 ? -4.491 3.624 0.833 1.00 93.62 90 GLN A O 1
ATOM 691 N N . LEU A 1 91 ? -5.274 5.661 1.343 1.00 93.94 91 LEU A N 1
ATOM 692 C CA . LEU A 1 91 ? -6.362 5.199 2.193 1.00 93.94 91 LEU A CA 1
ATOM 693 C C . LEU A 1 91 ? -7.680 5.748 1.657 1.00 93.94 91 LEU A C 1
ATOM 695 O O . LEU A 1 91 ? -7.775 6.927 1.314 1.00 93.94 91 LEU A O 1
ATOM 699 N N . SER A 1 92 ? -8.706 4.908 1.623 1.00 92.81 92 SER A N 1
ATOM 700 C CA . SER A 1 92 ? -10.070 5.315 1.315 1.00 92.81 92 SER A CA 1
ATOM 701 C C . SER A 1 92 ? -11.054 4.696 2.300 1.00 92.81 92 SER A C 1
ATOM 703 O O . SER A 1 92 ? -10.829 3.609 2.828 1.00 92.81 92 SER A O 1
ATOM 705 N N . THR A 1 93 ? -12.159 5.389 2.554 1.00 90.75 93 THR A N 1
ATOM 706 C CA . THR A 1 93 ? -13.355 4.769 3.139 1.00 90.75 93 THR A CA 1
ATOM 707 C C . THR A 1 93 ? -14.134 4.050 2.042 1.00 90.75 93 THR A C 1
ATOM 709 O O . THR A 1 93 ? -13.977 4.367 0.862 1.00 90.75 93 THR A O 1
ATOM 712 N N . GLU A 1 94 ? -15.038 3.143 2.404 1.00 75.25 94 GLU A N 1
ATOM 713 C CA . GLU A 1 94 ? -15.971 2.550 1.438 1.00 75.25 94 GLU A CA 1
ATOM 714 C C . GLU A 1 94 ? -16.700 3.649 0.627 1.00 75.25 94 GLU A C 1
ATOM 716 O O . GLU A 1 94 ? -17.384 4.508 1.188 1.00 75.25 94 GLU A O 1
ATOM 721 N N . GLY A 1 95 ? -16.481 3.688 -0.694 1.00 70.81 95 GLY A N 1
ATOM 722 C CA . GLY A 1 95 ? -17.050 4.700 -1.600 1.00 70.81 95 GLY A CA 1
ATOM 723 C C . GLY A 1 95 ? -16.495 6.128 -1.458 1.00 70.81 95 GLY A C 1
ATOM 724 O O . GLY A 1 95 ? -17.012 7.051 -2.091 1.00 70.81 95 GLY A O 1
ATOM 725 N N . GLY A 1 96 ? -15.468 6.332 -0.629 1.00 76.25 96 GLY A N 1
ATOM 726 C CA . GLY A 1 96 ? -14.788 7.614 -0.458 1.00 76.25 96 GLY A CA 1
ATOM 727 C C . GLY A 1 96 ? -13.794 7.916 -1.577 1.00 76.25 96 GLY A C 1
ATOM 728 O O . GLY A 1 96 ? -13.346 7.027 -2.302 1.00 76.25 96 GLY A O 1
ATOM 729 N N . ALA A 1 97 ? -13.422 9.192 -1.697 1.00 82.69 97 ALA A N 1
ATOM 730 C CA . ALA A 1 97 ? -12.264 9.568 -2.496 1.00 82.69 97 ALA A CA 1
ATOM 731 C C . ALA A 1 97 ? -10.987 9.122 -1.762 1.00 82.69 97 ALA A C 1
ATOM 733 O O . ALA A 1 97 ? -10.836 9.459 -0.582 1.00 82.69 97 ALA A O 1
ATOM 734 N N . PRO A 1 98 ? -10.068 8.416 -2.439 1.00 83.62 98 PRO A N 1
ATOM 735 C CA . PRO A 1 98 ? -8.766 8.104 -1.880 1.00 83.62 98 PRO A CA 1
ATOM 736 C C . PRO A 1 98 ? -8.002 9.342 -1.427 1.00 83.62 98 PRO A C 1
ATOM 738 O O . PRO A 1 98 ? -8.056 10.400 -2.061 1.00 83.62 98 PRO A O 1
ATOM 741 N N . VAL A 1 99 ? -7.237 9.184 -0.354 1.00 82.94 99 VAL A N 1
ATOM 742 C CA . VAL A 1 99 ? -6.311 10.196 0.142 1.00 82.94 99 VAL A CA 1
ATOM 743 C C . VAL A 1 99 ? -4.907 9.598 0.197 1.00 82.94 99 VAL A C 1
ATOM 745 O O . VAL A 1 99 ? -4.694 8.550 0.807 1.00 82.94 99 VAL A O 1
ATOM 748 N N . THR A 1 100 ? -3.945 10.287 -0.418 1.00 78.38 100 THR A N 1
ATOM 749 C CA . THR A 1 100 ? -2.512 9.979 -0.310 1.00 78.38 100 THR A CA 1
ATOM 750 C C . THR A 1 100 ? -1.892 10.849 0.783 1.00 78.38 100 THR A C 1
ATOM 752 O O . THR A 1 100 ? -1.925 12.077 0.680 1.00 78.38 100 THR A O 1
ATOM 755 N N . VAL A 1 101 ? -1.315 10.233 1.816 1.00 79.12 101 VAL A N 1
ATOM 756 C CA . VAL A 1 101 ? -0.509 10.924 2.850 1.00 79.12 101 VAL A CA 1
ATOM 757 C C . VAL A 1 101 ? 0.769 10.157 3.194 1.00 79.12 101 VAL A C 1
ATOM 759 O O . VAL A 1 101 ? 1.339 10.349 4.266 1.00 79.12 101 VAL A O 1
ATOM 762 N N . ASP A 1 102 ? 1.208 9.261 2.313 1.00 86.81 102 ASP A N 1
ATOM 763 C CA . ASP A 1 102 ? 2.444 8.529 2.532 1.00 86.81 102 ASP A CA 1
ATOM 764 C C . ASP A 1 102 ? 3.674 9.432 2.402 1.00 86.81 102 ASP A C 1
ATOM 766 O O . ASP A 1 102 ? 3.662 10.505 1.793 1.00 86.81 102 ASP A O 1
ATOM 770 N N . THR A 1 103 ? 4.762 8.993 3.018 1.00 87.44 103 THR A N 1
ATOM 771 C CA . THR A 1 103 ? 6.062 9.650 2.939 1.00 87.44 103 THR A CA 1
ATOM 772 C C . THR A 1 103 ? 7.132 8.619 2.640 1.00 87.44 103 THR A C 1
ATOM 774 O O . THR A 1 103 ? 6.969 7.427 2.895 1.00 87.44 103 THR A O 1
ATOM 777 N N . GLU A 1 104 ? 8.266 9.058 2.107 1.00 84.81 104 GLU A N 1
ATOM 778 C CA . GLU A 1 104 ? 9.454 8.207 2.111 1.00 84.81 104 GLU A CA 1
ATOM 779 C C . GLU A 1 104 ? 9.835 7.872 3.560 1.00 84.81 104 GLU A C 1
ATOM 781 O O . GLU A 1 104 ? 9.801 8.745 4.432 1.00 84.81 104 GLU A O 1
ATOM 786 N N . CYS A 1 105 ? 10.125 6.600 3.836 1.00 85.94 105 CYS A N 1
ATOM 787 C CA . CYS A 1 105 ? 10.572 6.197 5.164 1.00 85.94 105 CYS A CA 1
ATOM 788 C C . CYS A 1 105 ? 12.031 6.613 5.378 1.00 85.94 105 CYS A C 1
ATOM 790 O O . CYS A 1 105 ? 12.892 6.268 4.566 1.00 85.94 105 CYS A O 1
ATOM 792 N N . ASP A 1 106 ? 12.327 7.236 6.517 1.00 75.94 106 ASP A N 1
ATOM 793 C CA . ASP A 1 106 ? 13.703 7.440 6.978 1.00 75.94 106 ASP A CA 1
ATOM 794 C C . ASP A 1 106 ? 14.228 6.130 7.589 1.00 75.94 106 ASP A C 1
ATOM 796 O O . ASP A 1 106 ? 13.962 5.811 8.749 1.00 75.94 106 ASP A O 1
ATOM 800 N N . LEU A 1 107 ? 14.874 5.300 6.766 1.00 71.19 107 LEU A N 1
ATOM 801 C CA . LEU A 1 107 ? 15.456 4.026 7.192 1.00 71.19 107 LEU A CA 1
ATOM 802 C C . LEU A 1 107 ? 16.969 4.067 6.992 1.00 71.19 107 LEU A C 1
ATOM 804 O O . LEU A 1 107 ? 17.444 4.150 5.860 1.00 71.19 107 LEU A O 1
ATOM 808 N N . ASP A 1 108 ? 17.719 3.890 8.083 1.00 56.12 108 ASP A N 1
ATOM 809 C CA . ASP A 1 108 ? 19.191 3.918 8.111 1.00 56.12 108 ASP A CA 1
ATOM 810 C C . ASP A 1 108 ? 19.874 2.877 7.192 1.00 56.12 108 ASP A C 1
ATOM 812 O O . ASP A 1 108 ? 21.087 2.924 7.003 1.00 56.12 108 ASP A O 1
ATOM 816 N N . ASN A 1 109 ? 19.130 1.918 6.623 1.00 58.75 109 ASN A N 1
ATOM 817 C CA . ASN A 1 109 ? 19.667 0.812 5.822 1.00 58.75 109 ASN A CA 1
ATOM 818 C C . ASN A 1 109 ? 18.767 0.431 4.632 1.00 58.75 109 ASN A C 1
ATOM 820 O O . ASN A 1 109 ? 18.464 -0.749 4.447 1.00 58.75 109 ASN A O 1
ATOM 824 N N . GLN A 1 110 ? 18.314 1.395 3.825 1.00 65.19 110 GLN A N 1
ATOM 825 C CA . GLN A 1 110 ? 17.646 1.030 2.570 1.00 65.19 110 GLN A CA 1
ATOM 826 C C . GLN A 1 110 ? 18.627 0.303 1.636 1.00 65.19 110 GLN A C 1
ATOM 828 O O . GLN A 1 110 ? 19.718 0.801 1.344 1.00 65.19 110 GLN A O 1
ATOM 833 N N . GLU A 1 111 ? 18.244 -0.891 1.173 1.00 69.31 111 GLU A N 1
ATOM 834 C CA . GLU A 1 111 ? 18.984 -1.574 0.115 1.00 69.31 111 GLU A CA 1
ATOM 835 C C . GLU A 1 111 ? 18.966 -0.701 -1.140 1.00 69.31 111 GLU A C 1
ATOM 837 O O . GLU A 1 111 ? 17.927 -0.173 -1.540 1.00 69.31 111 GLU A O 1
ATOM 842 N N . ALA A 1 112 ? 20.124 -0.533 -1.775 1.00 67.31 112 ALA A N 1
ATOM 843 C CA . ALA A 1 112 ? 20.209 0.303 -2.958 1.00 67.31 112 ALA A CA 1
ATOM 844 C C . ALA A 1 112 ? 19.264 -0.225 -4.065 1.00 67.31 112 ALA A C 1
ATOM 846 O O . ALA A 1 112 ? 19.148 -1.427 -4.312 1.00 67.31 112 ALA A O 1
ATOM 847 N N . GLY A 1 113 ? 18.540 0.690 -4.717 1.00 71.12 113 GLY A N 1
ATOM 848 C CA . GLY A 1 113 ? 17.498 0.361 -5.698 1.00 71.12 113 GLY A CA 1
ATOM 849 C C . GLY A 1 113 ? 16.150 -0.063 -5.145 1.00 71.12 113 GLY A C 1
ATOM 850 O O . GLY A 1 113 ? 15.265 -0.332 -5.957 1.00 71.12 113 GLY A O 1
ATOM 851 N N . GLN A 1 114 ? 15.975 -0.124 -3.828 1.00 78.75 114 GLN A N 1
ATOM 852 C CA . GLN A 1 114 ? 14.657 -0.210 -3.213 1.00 78.75 114 GLN A CA 1
ATOM 853 C C . GLN A 1 114 ? 14.200 1.174 -2.771 1.00 78.75 114 GLN A C 1
ATOM 855 O O . GLN A 1 114 ? 15.005 2.014 -2.382 1.00 78.75 114 GLN A O 1
ATOM 860 N N . ALA A 1 115 ? 12.895 1.394 -2.844 1.00 84.38 115 ALA A N 1
ATOM 861 C CA . ALA A 1 115 ? 12.227 2.494 -2.181 1.00 84.38 115 ALA A CA 1
ATOM 862 C C . ALA A 1 115 ? 11.318 1.923 -1.098 1.00 84.38 115 ALA A C 1
ATOM 864 O O . ALA A 1 115 ? 10.743 0.839 -1.251 1.00 84.38 115 ALA A O 1
ATOM 865 N N . THR A 1 116 ? 11.187 2.671 -0.004 1.00 90.19 116 THR A N 1
ATOM 866 C CA . THR A 1 116 ? 10.231 2.352 1.054 1.00 90.19 116 THR A CA 1
ATOM 867 C C . THR A 1 116 ? 9.321 3.544 1.329 1.00 90.19 116 THR A C 1
ATOM 869 O O . THR A 1 116 ? 9.800 4.655 1.571 1.00 90.19 116 THR A O 1
ATOM 872 N N . ARG A 1 117 ? 8.007 3.311 1.300 1.00 92.19 117 ARG A N 1
ATOM 873 C CA . ARG A 1 117 ? 6.973 4.276 1.684 1.00 92.19 117 ARG A CA 1
ATOM 874 C C . ARG A 1 117 ? 6.380 3.905 3.029 1.00 92.19 117 ARG A C 1
ATOM 876 O O . ARG A 1 117 ? 6.134 2.732 3.301 1.00 92.19 117 ARG A O 1
ATOM 883 N N . CYS A 1 118 ? 6.147 4.917 3.846 1.00 92.75 118 CYS A N 1
ATOM 884 C CA . CYS A 1 118 ? 5.539 4.808 5.156 1.00 92.75 118 CYS A CA 1
ATOM 885 C C . CYS A 1 118 ? 4.232 5.584 5.143 1.00 92.75 118 CYS A C 1
ATOM 887 O O . CYS A 1 118 ? 4.160 6.698 4.631 1.00 92.75 118 CYS A O 1
ATOM 889 N N . PHE A 1 119 ? 3.208 5.003 5.744 1.00 93.94 119 PHE A N 1
ATOM 890 C CA . PHE A 1 119 ? 1.920 5.634 5.942 1.00 93.94 119 PHE A CA 1
ATOM 891 C C . PHE A 1 119 ? 1.515 5.440 7.395 1.00 93.94 119 PHE A C 1
ATOM 893 O O . PHE A 1 119 ? 1.552 4.323 7.915 1.00 93.94 119 PHE A O 1
ATOM 900 N N . GLN A 1 120 ? 1.123 6.535 8.040 1.00 93.06 120 GLN A N 1
ATOM 901 C CA . GLN A 1 120 ? 0.621 6.508 9.402 1.00 93.06 120 GLN A CA 1
ATOM 902 C C . GLN A 1 120 ? -0.574 7.446 9.524 1.00 93.06 120 GLN A C 1
ATOM 904 O O . GLN A 1 120 ? -0.467 8.640 9.243 1.00 93.06 120 GLN A O 1
ATOM 909 N N . MET A 1 121 ? -1.722 6.917 9.944 1.00 92.25 121 MET A N 1
ATOM 910 C CA . MET A 1 121 ? -2.934 7.717 10.111 1.00 92.25 121 MET A CA 1
ATOM 911 C C . MET A 1 121 ? -3.807 7.168 11.230 1.00 92.25 121 MET A C 1
ATOM 913 O O . MET A 1 121 ? -4.071 5.970 11.294 1.00 92.25 121 MET A O 1
ATOM 917 N N . THR A 1 122 ? -4.294 8.055 12.097 1.00 93.12 122 THR A N 1
ATOM 918 C CA . THR A 1 122 ? -5.304 7.703 13.097 1.00 93.12 122 THR A CA 1
ATOM 919 C C . THR A 1 122 ? -6.692 7.779 12.478 1.00 93.12 122 THR A C 1
ATOM 921 O O . THR A 1 122 ? -7.082 8.822 11.950 1.00 93.12 122 THR A O 1
ATOM 924 N N . VAL A 1 123 ? -7.446 6.690 12.584 1.00 91.00 123 VAL A N 1
ATOM 925 C CA . VAL A 1 123 ? -8.808 6.561 12.067 1.00 91.00 123 VAL A CA 1
ATOM 926 C C . VAL A 1 123 ? -9.814 6.238 13.181 1.00 91.00 123 VAL A C 1
ATOM 928 O O . VAL A 1 123 ? -9.453 5.609 14.186 1.00 91.00 123 VAL A O 1
ATOM 931 N N . PRO A 1 124 ? -11.079 6.676 13.035 1.00 90.81 124 PRO A N 1
ATOM 932 C CA . PRO A 1 124 ? -12.185 6.235 13.877 1.00 90.81 124 PRO A CA 1
ATOM 933 C C . PRO A 1 124 ? -12.358 4.713 13.902 1.00 90.81 124 PRO A C 1
ATOM 935 O O . PRO A 1 124 ? -12.037 4.009 12.944 1.00 90.81 124 PRO A O 1
ATOM 938 N N . ASN A 1 125 ? -12.915 4.216 15.003 1.00 88.69 125 ASN A N 1
ATOM 939 C CA . ASN A 1 125 ? -13.370 2.836 15.116 1.00 88.69 125 ASN A CA 1
ATOM 940 C C . ASN A 1 125 ? -14.635 2.574 14.279 1.00 88.69 125 ASN A C 1
ATOM 942 O O . ASN A 1 125 ? -15.269 3.503 13.773 1.00 88.69 125 ASN A O 1
ATOM 946 N N . GLY A 1 126 ? -14.989 1.297 14.122 1.00 88.25 126 GLY A N 1
ATOM 947 C CA . GLY A 1 126 ? -16.253 0.875 13.510 1.00 88.25 126 GLY A CA 1
ATOM 948 C C . GLY A 1 126 ? -16.428 1.258 12.048 1.00 88.25 126 GLY A C 1
ATOM 949 O O . GLY A 1 126 ? -17.543 1.260 11.532 1.00 88.25 126 GLY A O 1
ATOM 950 N N . THR A 1 127 ? -15.337 1.642 11.391 1.00 90.25 127 THR A N 1
ATOM 951 C CA . THR A 1 127 ? -15.345 2.121 10.014 1.00 90.25 127 THR A CA 1
ATOM 952 C C . THR A 1 127 ? -14.604 1.125 9.136 1.00 90.25 127 THR A C 1
ATOM 954 O O . THR A 1 127 ? -13.554 0.600 9.519 1.00 90.25 127 THR A O 1
ATOM 957 N N . HIS A 1 128 ? -15.176 0.876 7.962 1.00 92.06 128 HIS A N 1
ATOM 958 C CA . HIS A 1 128 ? -14.584 0.053 6.923 1.00 92.06 128 HIS A CA 1
ATOM 959 C C . HIS A 1 128 ? -13.673 0.905 6.036 1.00 92.06 128 HIS A C 1
ATOM 961 O O . HIS A 1 128 ? -14.082 1.961 5.533 1.00 92.06 128 HIS A O 1
ATOM 967 N N . TYR A 1 129 ? -12.439 0.446 5.853 1.00 93.06 129 TYR A N 1
ATOM 968 C CA . TYR A 1 129 ? -11.418 1.131 5.071 1.00 93.06 129 TYR A CA 1
ATOM 969 C C . TYR A 1 129 ? -10.831 0.216 4.009 1.00 93.06 129 TYR A C 1
ATOM 971 O O . TYR A 1 129 ? -10.792 -1.001 4.164 1.00 93.06 129 TYR A O 1
ATOM 979 N N . ALA A 1 130 ? -10.299 0.833 2.962 1.00 93.31 130 ALA A N 1
ATOM 980 C CA . ALA A 1 130 ? -9.446 0.188 1.987 1.00 93.31 130 ALA A CA 1
ATOM 981 C C . ALA A 1 130 ? -8.097 0.910 1.938 1.00 93.31 130 ALA A C 1
ATOM 983 O O . ALA A 1 130 ? -8.049 2.137 1.805 1.00 93.31 130 ALA A O 1
ATOM 984 N N . ILE A 1 131 ? -7.006 0.155 2.047 1.00 93.50 131 ILE A N 1
ATOM 985 C CA . ILE A 1 131 ? -5.653 0.639 1.779 1.00 93.50 131 ILE A CA 1
ATOM 986 C C . ILE A 1 131 ? -5.253 0.202 0.372 1.00 93.50 131 ILE A C 1
ATOM 988 O O . ILE A 1 131 ? -5.345 -0.975 0.033 1.00 93.50 131 ILE A O 1
ATOM 992 N N . GLY A 1 132 ? -4.876 1.171 -0.451 1.00 92.56 132 GLY A N 1
ATOM 993 C CA . GLY A 1 132 ? -4.540 0.988 -1.854 1.00 92.56 132 GLY A CA 1
ATOM 994 C C . GLY A 1 132 ? -3.069 1.242 -2.122 1.00 92.56 132 GLY A C 1
ATOM 995 O O . GLY A 1 132 ? -2.441 2.079 -1.468 1.00 92.56 132 GLY A O 1
ATOM 996 N N . LEU A 1 133 ? -2.534 0.538 -3.109 1.00 93.06 133 LEU A N 1
ATOM 997 C CA . LEU A 1 133 ? -1.204 0.751 -3.657 1.00 93.06 133 LEU A CA 1
ATOM 998 C C . LEU A 1 133 ? -1.345 1.149 -5.114 1.00 93.06 133 LEU A C 1
ATOM 1000 O O . LEU A 1 133 ? -1.838 0.368 -5.918 1.00 93.06 133 LEU A O 1
ATOM 1004 N N . VAL A 1 134 ? -0.926 2.367 -5.441 1.00 91.94 134 VAL A N 1
ATOM 1005 C CA . VAL A 1 134 ? -1.135 2.955 -6.768 1.00 91.94 134 VAL A CA 1
ATOM 1006 C C . VAL A 1 134 ? 0.170 3.487 -7.335 1.00 91.94 134 VAL A C 1
ATOM 1008 O O . VAL A 1 134 ? 1.079 3.867 -6.591 1.00 91.94 134 VAL A O 1
ATOM 1011 N N . HIS A 1 135 ? 0.253 3.576 -8.656 1.00 88.94 135 HIS A N 1
ATOM 1012 C CA . HIS A 1 135 ? 1.332 4.301 -9.321 1.00 88.94 135 HIS A CA 1
ATOM 1013 C C . HIS A 1 135 ? 1.286 5.788 -8.934 1.00 88.94 135 HIS A C 1
ATOM 1015 O O . HIS A 1 135 ? 0.223 6.408 -8.899 1.00 88.94 135 HIS A O 1
ATOM 1021 N N . SER A 1 136 ? 2.435 6.364 -8.581 1.00 85.88 136 SER A N 1
ATOM 1022 C CA . SER A 1 136 ? 2.506 7.720 -8.010 1.00 85.88 136 SER A CA 1
ATOM 1023 C C . SER A 1 136 ? 2.293 8.856 -9.018 1.00 85.88 136 SER A C 1
ATOM 1025 O O . SER A 1 136 ? 2.024 9.987 -8.617 1.00 85.88 136 SER A O 1
ATOM 1027 N N . GLY A 1 137 ? 2.443 8.590 -10.311 1.00 81.38 137 GLY A N 1
ATOM 1028 C CA . GLY A 1 137 ? 2.408 9.547 -11.415 1.00 81.38 137 GLY A CA 1
ATOM 1029 C C . GLY A 1 137 ? 3.694 10.356 -11.606 1.00 81.38 137 GLY A C 1
ATOM 1030 O O . GLY A 1 137 ? 3.724 11.239 -12.465 1.00 81.38 137 GLY A O 1
ATOM 1031 N N . ILE A 1 138 ? 4.731 10.140 -10.785 1.00 72.06 138 ILE A N 1
ATOM 1032 C CA . ILE A 1 138 ? 5.841 11.102 -10.646 1.00 72.06 138 ILE A CA 1
ATOM 1033 C C . ILE A 1 138 ? 7.021 10.793 -11.574 1.00 72.06 138 ILE A C 1
ATOM 1035 O O . ILE A 1 138 ? 7.702 11.727 -11.982 1.00 72.06 138 ILE A O 1
ATOM 1039 N N . GLU A 1 139 ? 7.252 9.538 -11.961 1.00 70.31 139 GLU A N 1
ATOM 1040 C CA . GLU A 1 139 ? 8.375 9.133 -12.819 1.00 70.31 139 GLU A CA 1
ATOM 1041 C C . GLU A 1 139 ? 8.152 7.700 -13.317 1.00 70.31 139 GLU A C 1
ATOM 1043 O O . GLU A 1 139 ? 7.751 6.852 -12.536 1.00 70.31 139 GLU A O 1
ATOM 1048 N N . ASN A 1 140 ? 8.445 7.392 -14.582 1.00 70.38 140 ASN A N 1
ATOM 1049 C CA . ASN A 1 140 ? 8.391 6.021 -15.098 1.00 70.38 140 ASN A CA 1
ATOM 1050 C C . ASN A 1 140 ? 9.773 5.639 -15.643 1.00 70.38 140 ASN A C 1
ATOM 1052 O O . ASN A 1 140 ? 10.285 6.285 -16.561 1.00 70.38 140 ASN A O 1
ATOM 1056 N N . CYS A 1 141 ? 10.382 4.587 -15.087 1.00 65.25 141 CYS A N 1
ATOM 1057 C CA . CYS A 1 141 ? 11.676 4.096 -15.560 1.00 65.25 141 CYS A CA 1
ATOM 1058 C C . CYS A 1 141 ? 11.620 3.335 -16.902 1.00 65.25 141 CYS A C 1
ATOM 1060 O O . CYS A 1 141 ? 12.673 2.959 -17.408 1.00 65.25 141 CYS A O 1
ATOM 1062 N N . GLY A 1 142 ? 10.439 3.161 -17.506 1.00 60.66 142 GLY A N 1
ATOM 1063 C CA . GLY A 1 142 ? 10.176 3.062 -18.952 1.00 60.66 142 GLY A CA 1
ATOM 1064 C C . GLY A 1 142 ? 10.901 1.962 -19.733 1.00 60.66 142 GLY A C 1
ATOM 1065 O O . GLY A 1 142 ? 11.149 2.137 -20.925 1.00 60.66 142 GLY A O 1
ATOM 1066 N N . GLY A 1 143 ? 11.306 0.874 -19.074 1.00 64.81 143 GLY A N 1
ATOM 1067 C CA . GLY A 1 143 ? 12.093 -0.218 -19.665 1.00 64.81 143 GLY A CA 1
ATOM 1068 C C . GLY A 1 143 ? 11.322 -1.513 -19.862 1.00 64.81 143 GLY A C 1
ATOM 1069 O O . GLY A 1 143 ? 10.113 -1.509 -20.031 1.00 64.81 143 GLY A O 1
ATOM 1070 N N . GLU A 1 144 ? 12.034 -2.638 -19.809 1.00 68.31 144 GLU A N 1
ATOM 1071 C CA . GLU A 1 144 ? 11.442 -3.982 -19.945 1.00 68.31 144 GLU A CA 1
ATOM 1072 C C . GLU A 1 144 ? 10.644 -4.427 -18.700 1.00 68.31 144 GLU A C 1
ATOM 1074 O O . GLU A 1 144 ? 10.040 -5.497 -18.701 1.00 68.31 144 GLU A O 1
ATOM 1079 N N . CYS A 1 145 ? 10.653 -3.637 -17.620 1.00 71.69 145 CYS A N 1
ATOM 1080 C CA . CYS A 1 145 ? 9.813 -3.877 -16.448 1.00 71.69 145 CYS A CA 1
ATOM 1081 C C . CYS A 1 145 ? 8.506 -3.097 -16.599 1.00 71.69 145 CYS A C 1
ATOM 1083 O O . CYS A 1 145 ? 8.531 -1.872 -16.539 1.00 71.69 145 CYS A O 1
ATOM 1085 N N . SER A 1 146 ? 7.386 -3.804 -16.738 1.00 79.62 146 SER A N 1
ATOM 1086 C CA . SER A 1 146 ? 6.032 -3.237 -16.820 1.00 79.62 146 SER A CA 1
ATOM 1087 C C . SER A 1 146 ? 5.265 -3.397 -15.503 1.00 79.62 146 SER A C 1
ATOM 1089 O O . SER A 1 146 ? 4.051 -3.585 -15.509 1.00 79.62 146 SER A O 1
ATOM 1091 N N . HIS A 1 147 ? 5.971 -3.458 -14.371 1.00 82.75 147 HIS A N 1
ATOM 1092 C CA . HIS A 1 147 ? 5.388 -3.714 -13.053 1.00 82.75 147 HIS A CA 1
ATOM 1093 C C . HIS A 1 147 ? 6.364 -3.379 -11.922 1.00 82.75 147 HIS A C 1
ATOM 1095 O O . HIS A 1 147 ? 7.583 -3.354 -12.113 1.00 82.75 147 HIS A O 1
ATOM 1101 N N . ASN A 1 148 ? 5.826 -3.215 -10.713 1.00 83.75 148 ASN A N 1
ATOM 1102 C CA . ASN A 1 148 ? 6.587 -3.252 -9.469 1.00 83.75 148 ASN A CA 1
ATOM 1103 C C . ASN A 1 148 ? 6.123 -4.426 -8.615 1.00 83.75 148 ASN A C 1
ATO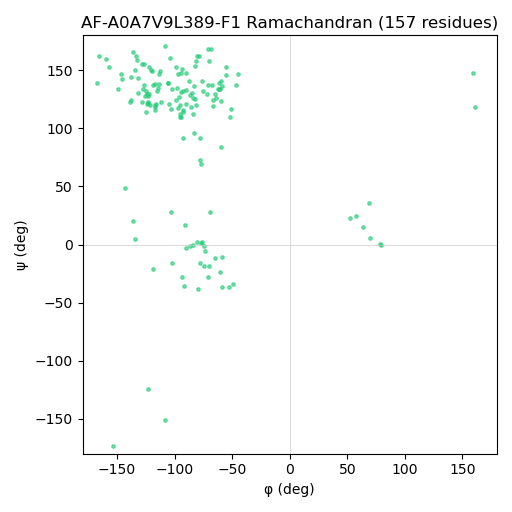M 1105 O O . ASN A 1 148 ? 4.974 -4.476 -8.181 1.00 83.75 148 ASN A O 1
ATOM 1109 N N . ARG A 1 149 ? 7.039 -5.339 -8.292 1.00 86.94 149 ARG A N 1
ATOM 1110 C CA . ARG A 1 149 ? 6.827 -6.251 -7.166 1.00 86.94 149 ARG A CA 1
ATOM 1111 C C . ARG A 1 149 ? 6.932 -5.454 -5.874 1.00 86.94 149 ARG A C 1
ATOM 1113 O O . ARG A 1 149 ? 7.880 -4.696 -5.708 1.00 86.94 149 ARG A O 1
ATOM 1120 N N . TYR A 1 150 ? 6.046 -5.691 -4.922 1.00 88.62 150 TYR A N 1
ATOM 1121 C CA . TYR A 1 150 ? 6.122 -5.019 -3.634 1.00 88.62 150 TYR A CA 1
ATOM 1122 C C . TYR A 1 150 ? 5.882 -5.962 -2.462 1.00 88.62 150 TYR A C 1
ATOM 1124 O O . TYR A 1 150 ? 5.439 -7.104 -2.604 1.00 88.62 150 TYR A O 1
ATOM 1132 N N . THR A 1 151 ? 6.233 -5.472 -1.279 1.00 91.81 151 THR A N 1
ATOM 1133 C CA . THR A 1 151 ? 5.833 -6.031 0.009 1.00 91.81 151 THR A CA 1
ATOM 1134 C C . THR A 1 151 ? 5.145 -4.934 0.807 1.00 91.81 151 THR A C 1
ATOM 1136 O O . THR A 1 151 ? 5.748 -3.891 1.045 1.00 91.81 151 THR A O 1
ATOM 1139 N N . LEU A 1 152 ? 3.893 -5.164 1.195 1.00 93.25 152 LEU A N 1
ATOM 1140 C CA . LEU A 1 152 ? 3.127 -4.305 2.089 1.00 93.25 152 LEU A CA 1
ATOM 1141 C C . LEU A 1 152 ? 3.058 -4.960 3.465 1.00 93.25 152 LEU A C 1
ATOM 1143 O O . LEU A 1 152 ? 2.531 -6.060 3.611 1.00 93.25 152 LEU A O 1
ATOM 1147 N N . ASN A 1 153 ? 3.560 -4.262 4.470 1.00 94.38 153 ASN A N 1
ATOM 1148 C CA . ASN A 1 153 ? 3.395 -4.590 5.875 1.00 94.38 153 ASN A CA 1
ATOM 1149 C C . ASN A 1 153 ? 2.342 -3.657 6.458 1.00 94.38 153 ASN A C 1
ATOM 1151 O O . ASN A 1 153 ? 2.565 -2.452 6.493 1.00 94.38 153 ASN A O 1
ATOM 1155 N N . LEU A 1 154 ? 1.217 -4.203 6.913 1.00 93.81 154 LEU A N 1
ATOM 1156 C CA . LEU A 1 154 ? 0.131 -3.453 7.540 1.00 93.81 154 LEU A CA 1
ATOM 1157 C C . LEU A 1 154 ? -0.019 -3.860 9.005 1.00 93.81 154 LEU A C 1
ATOM 1159 O O . LEU A 1 154 ? -0.071 -5.048 9.327 1.00 93.81 154 LEU A O 1
ATOM 1163 N N . GLN A 1 155 ? -0.155 -2.880 9.886 1.00 93.75 155 GLN A N 1
ATOM 1164 C CA . GLN A 1 155 ? -0.442 -3.080 11.295 1.00 93.75 155 GLN A CA 1
ATOM 1165 C C . GLN A 1 155 ? -1.478 -2.063 11.776 1.00 93.75 155 GLN A C 1
ATOM 1167 O O . GLN A 1 155 ? -1.490 -0.908 11.359 1.00 93.75 155 GLN A O 1
ATOM 1172 N N . LEU A 1 156 ? -2.349 -2.513 12.676 1.00 92.38 156 LEU A N 1
ATOM 1173 C CA . LEU A 1 156 ? -3.202 -1.652 13.480 1.00 92.38 156 LEU A CA 1
ATOM 1174 C C . LEU A 1 156 ? -2.609 -1.554 14.887 1.00 92.38 156 LEU A C 1
ATOM 1176 O O . LEU A 1 156 ? -2.247 -2.575 15.479 1.00 92.38 156 LEU A O 1
ATOM 1180 N N . SER A 1 157 ? -2.521 -0.346 15.425 1.00 91.00 157 SER A N 1
ATOM 1181 C CA . SER A 1 157 ? -2.073 -0.069 16.790 1.00 91.00 157 SER A CA 1
ATOM 1182 C C . SER A 1 157 ? -3.027 0.915 17.476 1.00 91.00 157 SER A C 1
ATOM 1184 O O . SER A 1 157 ? -3.843 1.584 16.840 1.00 91.00 157 SER A O 1
ATOM 1186 N N . THR A 1 158 ? -2.976 0.997 18.804 1.00 84.81 158 THR A N 1
ATOM 1187 C CA . THR A 1 158 ? -3.651 2.083 19.526 1.00 84.81 158 THR A CA 1
ATOM 1188 C C . THR A 1 158 ? -2.751 3.323 19.518 1.00 84.81 158 THR A C 1
ATOM 1190 O O . THR A 1 158 ? -1.559 3.141 19.774 1.00 84.81 158 THR A O 1
ATOM 1193 N N . PRO A 1 159 ? -3.289 4.535 19.276 1.00 75.38 159 PRO A N 1
ATOM 1194 C CA . PRO A 1 159 ? -2.509 5.777 19.255 1.00 75.38 159 PRO A CA 1
ATOM 1195 C C . PRO A 1 159 ? -1.739 6.081 20.546 1.00 75.38 159 PRO A C 1
ATOM 1197 O O . PRO A 1 159 ? -2.181 5.621 21.628 1.00 75.38 159 PRO A O 1
#

Solvent-accessible surface area (backbone atoms only — not comparable to full-atom values): 8494 Å² total; per-residue (Å²): 38,44,49,79,71,69,43,80,34,56,30,90,51,40,71,93,59,62,73,87,65,94,58,82,82,32,28,76,39,60,79,64,15,47,75,56,78,89,62,41,50,65,35,69,77,46,79,46,75,48,57,50,38,72,92,47,75,24,37,10,34,19,40,61,35,44,68,91,32,88,41,31,23,41,40,37,40,38,40,30,50,42,36,21,50,52,72,38,51,29,43,24,46,72,87,47,78,70,44,75,74,49,39,77,53,94,58,101,74,69,57,56,22,48,46,46,38,32,36,75,49,78,41,67,36,64,40,56,35,16,47,31,41,27,72,58,86,83,53,70,23,80,38,61,29,61,37,32,43,36,38,39,36,38,30,33,30,64,118

Sequence (159 aa):
CNGLNNICTVPTQARPFDCDIPDRTGDDEPAAGLQLVNLSCVSGIRELRQCLFEDDPGDWFQFDVPDNCSAVQIEAQLTFPVAFEPVAIQLSTEGGAPVTVDTECDLDNQEAGQATRCFQMTVPNGTHYAIGLVHSGIENCGGECSHNRYTLNLQLSTP

Foldseek 3Di:
DPLPPLDLAADQDCPPQDDPPPDPQADLDQQVAAEDPDAALWDDKDKDWGKAFLPRQKGKYKYAFAPPAAKKKKKKKKKWQLNWADKFKWKAFNVGDIDTDKDWDPDPDDRRRMTMIIDIDIGGHGTMMMIIIGGPPPDTSPHPHRIIIMMMIITIYHD

Nearest PDB structures (foldseek):
  4qb1-assembly1_A  TM=4.239E-01  e=1.021E-02  Paenibacillus barcinonensis
  1d2q-assembly1_A  TM=4.322E-01  e=2.145E-01  Homo sapiens
  6amp-assembly1_A  TM=4.497E-01  e=3.530E-01  Rattus norvegicus
  8dsn-assembly2_K  TM=3.813E-01  e=5.497E-01  Rattus norvegicus
  1rj8-assembly2_G  TM=3.257E-01  e=1.303E-01  Homo sapiens

Mean predicted aligned error: 7.31 Å

Secondary structure (DSSP, 8-state):
-BTTTTB----SS-TTS--------SBSSTTT-EEPP---SS---EEEEEEEETT---EEEEEEPPTTSSEEEEEEEEEEESSSSPEEEEEEETTPPPEE--EE---TTPPTTEEEEEEEEEEETT-EEEEEEEE-SS----SS--EEEEEEEEEEE--

pLDDT: mean 80.95, std 12.94, range [40.19, 94.5]